Protein AF-A0A2J8SIE1-F1 (afdb_monomer)

Secondary structure (DSSP, 8-state):
-----HHHHHHHHHHHHHHHHHHHHHHHHHHHSPPP--TT----PPPP-SHHHHHHHHHHGGGGSGGGGGT-

Foldseek 3Di:
DDPPPPVVVVVVVVVVVVVVVVLVVLLVCLQVPDDDDDPPDDPDDDDQPDPVSVVCCSRPVSVCDDPNVVVD

Nearest PDB structures (foldseek):
  7rqv-assembly1_A  TM=3.488E-01  e=3.692E+00  Rattus norvegicus

Solvent-accessible surface area (backbone atoms only — not comparable to full-atom values): 4533 Å² total; per-residue (Å²): 132,81,77,80,57,69,64,57,61,52,51,50,50,50,52,51,51,49,52,52,50,51,52,52,52,45,24,51,44,47,71,72,49,81,83,81,85,60,92,85,69,80,78,93,74,80,76,69,84,47,74,66,46,46,53,46,45,52,50,52,41,62,71,55,42,75,80,40,54,80,79,112

pLDDT: mean 83.99, std 12.08, range [41.97, 98.06]

Structure (mmCIF, N/CA/C/O backbone):
data_AF-A0A2J8SIE1-F1
#
_entry.id   AF-A0A2J8SIE1-F1
#
loop_
_atom_site.group_PDB
_atom_site.id
_atom_site.type_symbol
_atom_site.label_atom_id
_atom_site.label_alt_id
_atom_site.label_comp_id
_atom_site.label_asym_id
_atom_site.label_entity_id
_atom_site.label_seq_id
_atom_site.pdbx_PDB_ins_code
_atom_site.Cartn_x
_atom_site.Cartn_y
_atom_site.Cartn_z
_atom_site.occupancy
_atom_site.B_iso_or_equiv
_atom_site.auth_seq_id
_atom_site.auth_comp_id
_atom_site.auth_asym_id
_atom_site.auth_atom_id
_atom_site.pdbx_PDB_model_num
ATOM 1 N N . MET A 1 1 ? -21.829 -3.471 34.081 1.00 41.97 1 MET A N 1
ATOM 2 C CA . MET A 1 1 ? -21.869 -2.809 32.761 1.00 41.97 1 ME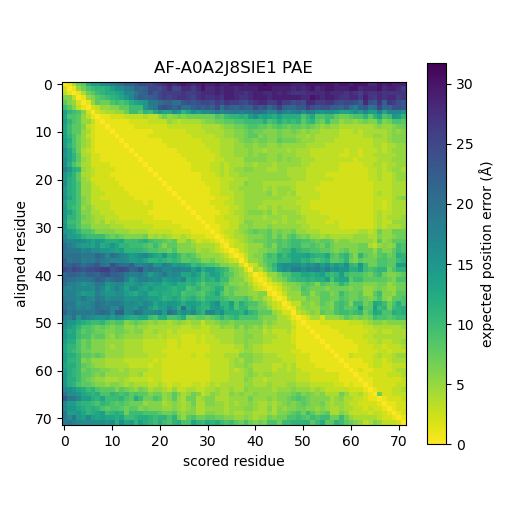T A CA 1
ATOM 3 C C . MET A 1 1 ? -20.489 -2.199 32.560 1.00 41.97 1 MET A C 1
ATOM 5 O O . M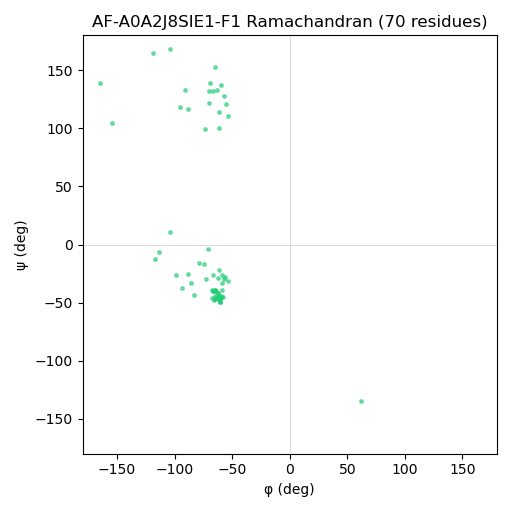ET A 1 1 ? -20.160 -1.273 33.286 1.00 41.97 1 MET A O 1
ATOM 9 N N . TRP A 1 2 ? -19.623 -2.809 31.744 1.00 52.56 2 TRP A N 1
ATOM 10 C CA . TRP A 1 2 ? -18.268 -2.281 31.517 1.00 52.56 2 TRP A CA 1
ATOM 11 C C . TRP A 1 2 ? -18.397 -0.900 30.858 1.00 52.56 2 TRP A C 1
ATOM 13 O O . TRP A 1 2 ? -19.196 -0.788 29.920 1.00 52.56 2 TRP A O 1
ATOM 23 N N . PRO A 1 3 ? -17.681 0.144 31.312 1.00 57.47 3 PRO A N 1
ATOM 24 C CA . PRO A 1 3 ? -17.631 1.396 30.573 1.00 57.47 3 PRO A CA 1
ATOM 25 C C . PRO A 1 3 ? -17.121 1.065 29.172 1.00 57.47 3 PRO A C 1
ATOM 27 O O . PRO A 1 3 ? -16.121 0.364 29.024 1.00 57.47 3 PRO A O 1
ATOM 30 N N . GLN A 1 4 ? -17.839 1.499 28.141 1.00 62.12 4 GLN A N 1
ATOM 31 C CA . GLN A 1 4 ? -17.321 1.464 26.779 1.00 62.12 4 GLN A CA 1
ATOM 32 C C . GLN A 1 4 ? -16.081 2.360 26.780 1.00 62.12 4 GLN A C 1
ATOM 34 O O . GLN A 1 4 ? -16.225 3.578 26.821 1.00 62.12 4 GLN A O 1
ATOM 39 N N . ASP A 1 5 ? -14.892 1.754 26.847 1.00 67.00 5 ASP A N 1
ATOM 40 C CA . ASP A 1 5 ? -13.615 2.454 26.990 1.00 67.00 5 ASP A CA 1
ATOM 41 C C . ASP A 1 5 ? -13.483 3.519 25.887 1.00 67.00 5 ASP A C 1
ATOM 43 O O . ASP A 1 5 ? -13.315 3.156 24.714 1.00 67.00 5 ASP A O 1
ATOM 47 N N . PRO A 1 6 ? -13.536 4.824 26.222 1.00 64.12 6 PRO A N 1
ATOM 48 C CA . PRO A 1 6 ? -13.393 5.910 25.247 1.00 64.12 6 PRO A CA 1
ATOM 49 C C . PRO A 1 6 ? -12.109 5.768 24.417 1.00 64.12 6 PRO A C 1
ATOM 51 O O . PRO A 1 6 ? -12.091 6.066 23.220 1.00 64.12 6 PRO A O 1
ATOM 54 N N . SER A 1 7 ? -11.074 5.189 25.035 1.00 81.62 7 SER A N 1
ATOM 55 C CA . SER A 1 7 ? -9.775 4.890 24.436 1.00 81.62 7 SER A CA 1
ATOM 56 C C . SER A 1 7 ? -9.858 3.964 23.222 1.00 81.62 7 SER A C 1
ATOM 58 O O . SER A 1 7 ? -9.099 4.144 22.275 1.00 81.62 7 SER A O 1
ATOM 60 N N . ARG A 1 8 ? -10.798 3.009 23.162 1.00 85.88 8 ARG A N 1
ATOM 61 C CA . ARG A 1 8 ? -10.895 2.082 22.018 1.00 85.88 8 ARG A CA 1
ATOM 62 C C . ARG A 1 8 ? -11.321 2.791 20.741 1.00 85.88 8 ARG A C 1
ATOM 64 O O . ARG A 1 8 ? -10.800 2.488 19.670 1.00 85.88 8 ARG A O 1
ATOM 71 N N . LYS A 1 9 ? -12.254 3.741 20.847 1.00 88.75 9 LYS A N 1
ATOM 72 C CA . LYS A 1 9 ? -12.714 4.537 19.702 1.00 88.75 9 LYS A CA 1
ATOM 73 C C . LYS A 1 9 ? -11.594 5.435 19.182 1.00 88.75 9 LYS A C 1
ATOM 75 O O . LYS A 1 9 ? -11.433 5.567 17.972 1.00 88.75 9 LYS A O 1
ATOM 80 N N . GLU A 1 10 ? -10.818 6.026 20.084 1.00 92.88 10 GLU A N 1
ATOM 81 C CA . GLU A 1 10 ? -9.668 6.862 19.733 1.00 92.88 10 GLU A CA 1
ATOM 82 C C . GLU A 1 10 ? -8.548 6.047 19.091 1.00 92.88 10 GLU A C 1
ATOM 84 O O . GLU A 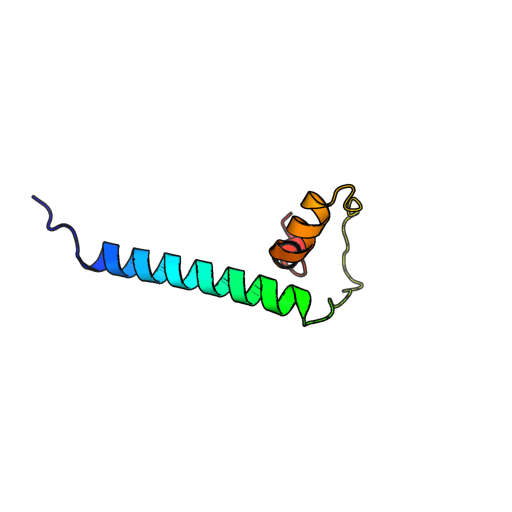1 10 ? -8.062 6.426 18.027 1.00 92.88 10 GLU A O 1
ATOM 89 N N . VAL A 1 11 ? -8.210 4.891 19.670 1.00 93.75 11 VAL A N 1
ATOM 90 C CA . VAL A 1 11 ? -7.225 3.954 19.113 1.00 93.75 11 VAL A CA 1
ATOM 91 C C . VAL A 1 11 ? -7.661 3.471 17.734 1.00 93.75 11 VAL A C 1
ATOM 93 O O . VAL A 1 11 ? -6.858 3.487 16.805 1.00 93.75 11 VAL A O 1
ATOM 96 N N . LEU A 1 12 ? -8.933 3.100 17.560 1.00 94.50 12 LEU A N 1
ATOM 97 C CA . LEU A 1 12 ? -9.452 2.681 16.260 1.00 94.50 12 LEU A CA 1
ATOM 98 C C . LEU A 1 12 ? -9.377 3.821 15.240 1.00 94.50 12 LEU A C 1
ATOM 100 O O . LEU A 1 12 ? -8.926 3.606 14.117 1.00 94.50 12 LEU A O 1
ATOM 104 N N . ARG A 1 13 ? -9.773 5.040 15.628 1.00 95.19 13 ARG A N 1
ATOM 105 C CA . ARG A 1 13 ? -9.686 6.214 14.750 1.00 95.19 13 ARG A CA 1
ATOM 106 C C . ARG A 1 13 ? -8.243 6.477 14.340 1.00 95.19 13 ARG A C 1
ATOM 108 O O . ARG A 1 13 ? -7.983 6.680 13.160 1.00 95.19 13 ARG A O 1
ATOM 115 N N . PHE A 1 14 ? -7.317 6.439 15.293 1.00 96.12 14 PHE A N 1
ATOM 116 C CA . PHE A 1 14 ? -5.894 6.613 15.039 1.00 96.12 14 PHE A CA 1
ATOM 117 C C . PHE A 1 14 ? -5.354 5.536 14.094 1.00 96.12 14 PHE A C 1
ATOM 119 O O . PHE A 1 14 ? -4.720 5.870 13.096 1.00 96.12 14 PHE A O 1
ATOM 126 N N . ALA A 1 15 ? -5.660 4.263 14.352 1.00 96.62 15 ALA A N 1
ATOM 127 C CA . ALA A 1 15 ? -5.219 3.146 13.524 1.00 96.62 15 ALA A CA 1
ATOM 128 C C . ALA A 1 15 ? -5.748 3.254 12.086 1.00 96.62 15 ALA A C 1
ATOM 130 O O . ALA A 1 15 ? -4.981 3.098 11.137 1.00 96.62 15 ALA A O 1
ATOM 131 N N . VAL A 1 16 ? -7.033 3.583 11.913 1.00 97.75 16 VAL A N 1
ATOM 132 C CA . VAL A 1 16 ? -7.647 3.771 10.590 1.00 97.75 16 VAL A CA 1
ATOM 133 C C . VAL A 1 16 ? -7.043 4.977 9.870 1.00 97.75 16 VAL A C 1
ATOM 135 O O . VAL A 1 16 ? -6.640 4.849 8.716 1.00 97.75 16 VAL A O 1
ATOM 138 N N . SER A 1 17 ? -6.918 6.126 10.542 1.00 97.94 17 SER A N 1
ATOM 139 C CA . SER A 1 17 ? -6.286 7.322 9.968 1.00 97.94 17 SER A CA 1
ATOM 140 C C . SER A 1 17 ? -4.847 7.053 9.536 1.00 97.94 17 SER A C 1
ATOM 142 O O . SER A 1 17 ? -4.468 7.419 8.426 1.00 97.94 17 SER A O 1
ATOM 144 N N . CYS A 1 18 ? -4.066 6.379 10.381 1.00 98.00 18 CYS A N 1
ATOM 145 C CA . CYS A 1 18 ? -2.690 6.010 10.081 1.00 98.00 18 CYS A CA 1
ATOM 146 C C . CYS A 1 18 ? -2.628 5.068 8.874 1.00 98.00 18 CYS A C 1
ATOM 148 O O . CYS A 1 18 ? -1.883 5.325 7.935 1.00 98.00 18 CYS A O 1
ATOM 150 N N . ARG A 1 19 ? -3.483 4.037 8.831 1.00 97.19 19 ARG A N 1
ATOM 151 C CA . ARG A 1 19 ? -3.529 3.083 7.716 1.00 97.19 19 ARG A CA 1
ATOM 152 C C . ARG A 1 19 ? -3.870 3.758 6.390 1.00 97.19 19 ARG A C 1
ATOM 154 O O . ARG A 1 19 ? -3.209 3.481 5.394 1.00 97.19 19 ARG A O 1
ATOM 161 N N . ILE A 1 20 ? -4.863 4.649 6.381 1.00 97.88 20 ILE A N 1
ATOM 162 C CA . ILE A 1 20 ? -5.228 5.426 5.188 1.00 97.88 20 ILE A CA 1
ATOM 163 C C . ILE A 1 20 ? -4.052 6.301 4.756 1.00 97.88 20 ILE A C 1
ATOM 165 O O . ILE A 1 20 ? -3.686 6.283 3.585 1.00 97.88 20 ILE A O 1
ATOM 169 N N . LEU A 1 21 ? -3.435 7.028 5.692 1.00 98.06 21 LEU A N 1
ATOM 170 C CA . LEU A 1 21 ? -2.291 7.884 5.391 1.00 98.06 21 LEU A CA 1
ATOM 171 C C . LEU A 1 21 ? -1.125 7.079 4.803 1.00 98.06 21 LEU A C 1
ATOM 173 O O . LEU A 1 21 ? -0.559 7.487 3.795 1.00 98.06 21 LEU A O 1
ATOM 177 N N . THR A 1 22 ? -0.801 5.921 5.382 1.00 96.19 22 THR A N 1
ATOM 178 C CA . THR A 1 22 ? 0.248 5.035 4.866 1.00 96.19 22 THR A CA 1
ATOM 179 C C . THR A 1 22 ? -0.055 4.564 3.4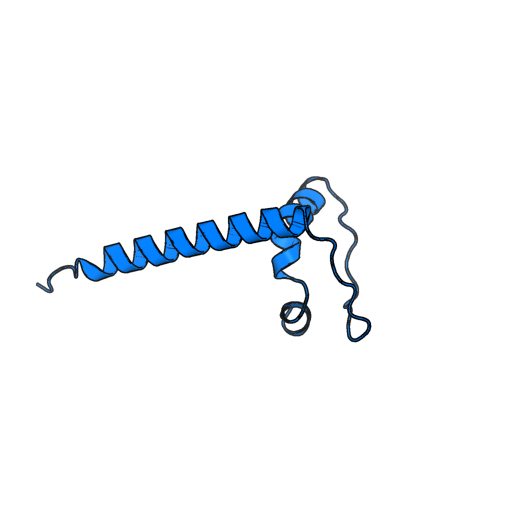48 1.00 96.19 22 THR A C 1
ATOM 181 O O . THR A 1 22 ? 0.836 4.623 2.611 1.00 96.19 22 THR A O 1
ATOM 184 N N . LEU A 1 23 ? -1.288 4.138 3.151 1.00 95.88 23 LEU A N 1
ATOM 185 C CA . LEU A 1 23 ? -1.666 3.707 1.799 1.00 95.88 23 LEU A CA 1
ATOM 186 C C . LEU A 1 23 ? -1.604 4.862 0.789 1.00 95.88 23 LEU A C 1
ATOM 188 O O . LEU A 1 23 ? -1.120 4.680 -0.323 1.00 95.88 23 LEU A O 1
ATOM 192 N N . MET A 1 24 ? -2.032 6.065 1.182 1.00 96.19 24 MET A N 1
ATOM 193 C CA . MET A 1 24 ? -1.959 7.254 0.324 1.00 96.19 24 MET A CA 1
ATOM 194 C C . MET A 1 24 ? -0.513 7.648 0.018 1.00 96.19 24 MET A C 1
ATOM 196 O O . MET A 1 24 ? -0.171 7.893 -1.137 1.00 96.19 24 MET A O 1
ATOM 200 N N . LEU A 1 25 ? 0.344 7.684 1.042 1.00 95.19 25 LEU A N 1
ATOM 201 C CA . LEU A 1 25 ? 1.770 7.960 0.868 1.00 95.19 25 LEU A CA 1
ATOM 202 C C . LEU A 1 25 ? 2.451 6.863 0.047 1.00 95.19 25 LEU A C 1
ATOM 204 O O . LEU A 1 25 ? 3.260 7.178 -0.818 1.00 95.19 25 LEU A O 1
ATOM 208 N N . GLN A 1 26 ? 2.099 5.596 0.269 1.00 94.31 26 GLN A N 1
ATOM 209 C CA . GLN A 1 26 ? 2.612 4.484 -0.524 1.00 94.31 26 GLN A CA 1
ATOM 210 C C . GLN A 1 26 ? 2.243 4.641 -2.000 1.00 94.31 26 GLN A C 1
ATOM 212 O O . GLN A 1 26 ? 3.137 4.548 -2.834 1.00 94.31 26 GLN A O 1
ATOM 217 N N . ALA A 1 27 ? 0.979 4.911 -2.336 1.00 93.50 27 ALA A N 1
ATOM 218 C CA . ALA A 1 27 ? 0.559 5.107 -3.725 1.00 93.50 27 ALA A CA 1
ATOM 219 C C . ALA A 1 27 ? 1.258 6.319 -4.366 1.00 93.50 27 ALA A C 1
ATOM 221 O O . ALA A 1 27 ? 1.739 6.237 -5.496 1.00 93.50 27 ALA A O 1
ATOM 222 N N . LEU A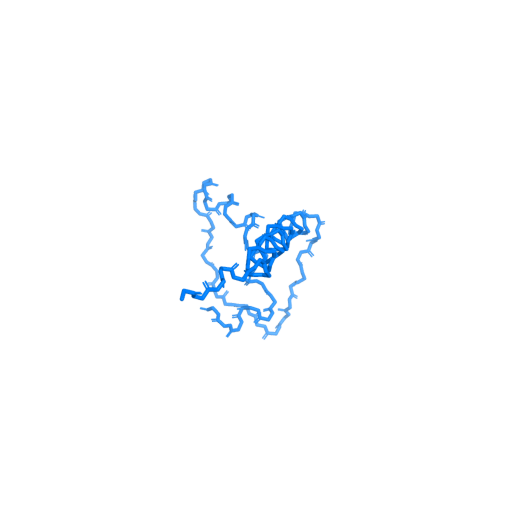 1 28 ? 1.379 7.427 -3.623 1.00 93.94 28 LEU A N 1
ATOM 223 C CA . LEU A 1 28 ? 2.084 8.628 -4.074 1.00 93.94 28 LEU A CA 1
ATOM 224 C C . LEU A 1 28 ? 3.559 8.337 -4.380 1.00 93.94 28 LEU A C 1
ATOM 226 O O . LEU A 1 28 ? 4.057 8.693 -5.447 1.00 93.94 28 LEU A O 1
ATOM 230 N N . PHE A 1 29 ? 4.262 7.679 -3.463 1.00 91.25 29 PHE A N 1
ATOM 231 C CA . PHE A 1 29 ? 5.675 7.365 -3.649 1.00 91.25 29 PHE A CA 1
ATOM 232 C C . PHE A 1 29 ? 5.903 6.262 -4.678 1.00 91.25 29 PHE A C 1
ATOM 234 O O . PHE A 1 29 ? 6.892 6.338 -5.394 1.00 91.25 29 PHE A O 1
ATOM 241 N N . ASN A 1 30 ? 4.972 5.320 -4.841 1.00 90.31 30 ASN A N 1
ATOM 242 C CA . ASN A 1 30 ? 5.020 4.331 -5.919 1.00 90.31 30 ASN A CA 1
ATOM 243 C C . ASN A 1 30 ? 4.951 4.981 -7.312 1.00 90.31 30 ASN A C 1
ATOM 245 O O . ASN A 1 30 ? 5.495 4.436 -8.267 1.00 90.31 30 ASN A O 1
ATOM 249 N N . ALA A 1 31 ? 4.293 6.140 -7.426 1.00 88.88 31 ALA A N 1
ATOM 250 C CA . ALA A 1 31 ? 4.203 6.897 -8.673 1.00 88.88 31 ALA A CA 1
ATOM 251 C C . ALA A 1 31 ? 5.401 7.835 -8.910 1.00 88.88 31 ALA A C 1
ATOM 253 O O . ALA A 1 31 ? 5.768 8.074 -10.058 1.00 88.88 31 ALA A O 1
ATOM 254 N N . ILE A 1 32 ? 5.985 8.400 -7.845 1.00 91.19 32 ILE A N 1
ATOM 255 C CA . ILE A 1 32 ? 7.043 9.422 -7.950 1.00 91.19 32 ILE A CA 1
ATOM 256 C C . ILE A 1 32 ? 8.447 8.813 -7.908 1.00 91.19 32 ILE A C 1
ATOM 258 O O . ILE A 1 32 ? 9.349 9.310 -8.582 1.00 91.19 32 ILE A O 1
ATOM 262 N N . ILE A 1 33 ? 8.654 7.782 -7.090 1.00 85.88 33 ILE A N 1
ATOM 263 C CA . ILE A 1 33 ? 9.971 7.200 -6.844 1.00 85.88 33 ILE A CA 1
ATOM 264 C C . ILE A 1 33 ? 10.152 6.003 -7.784 1.00 85.88 33 ILE A C 1
ATOM 266 O O . ILE A 1 33 ? 9.390 5.040 -7.681 1.00 85.88 33 ILE A O 1
ATOM 270 N N . PRO A 1 34 ? 11.147 6.038 -8.691 1.00 78.88 34 PRO A N 1
ATOM 271 C CA . PRO A 1 34 ? 11.464 4.899 -9.538 1.00 78.88 34 PRO A CA 1
ATOM 272 C C . PRO A 1 34 ? 11.833 3.693 -8.685 1.00 78.88 34 PRO A C 1
ATOM 274 O O . PRO A 1 34 ? 12.580 3.818 -7.712 1.00 78.88 34 PRO A O 1
ATOM 277 N N . ASP A 1 35 ? 11.320 2.531 -9.066 1.00 78.81 35 ASP A N 1
ATOM 278 C CA . ASP A 1 35 ? 11.602 1.313 -8.329 1.00 78.81 35 ASP A CA 1
ATOM 279 C C . ASP A 1 35 ? 13.063 0.904 -8.491 1.00 78.81 35 ASP A C 1
ATOM 281 O O . ASP A 1 35 ? 13.638 0.988 -9.582 1.00 78.81 35 ASP A O 1
ATOM 285 N N . HIS A 1 36 ? 13.670 0.461 -7.397 1.00 78.50 36 HIS A N 1
ATOM 286 C CA . HIS A 1 36 ? 15.016 -0.076 -7.453 1.00 78.50 36 HIS A CA 1
ATOM 287 C C . HIS A 1 36 ? 14.937 -1.568 -7.759 1.00 78.50 36 HIS A C 1
ATOM 289 O O . HIS A 1 36 ? 14.426 -2.352 -6.964 1.00 78.50 36 HIS A O 1
ATOM 295 N N . HIS A 1 37 ? 15.478 -1.969 -8.905 1.00 71.25 37 HIS A N 1
ATOM 296 C CA . HIS A 1 37 ? 15.603 -3.378 -9.249 1.00 71.25 37 HIS A CA 1
ATOM 297 C C . HIS A 1 37 ? 16.721 -4.015 -8.420 1.00 71.25 37 HIS A C 1
ATOM 299 O O . HIS A 1 37 ? 17.901 -3.881 -8.744 1.00 71.25 37 HIS A O 1
ATOM 305 N N . ALA A 1 38 ? 16.344 -4.703 -7.342 1.00 68.88 38 ALA A N 1
ATOM 306 C CA . ALA A 1 38 ? 17.274 -5.515 -6.575 1.00 68.88 38 ALA A CA 1
ATOM 307 C C . ALA A 1 38 ? 17.673 -6.753 -7.395 1.00 68.88 38 ALA A C 1
ATOM 309 O O . ALA A 1 38 ? 16.830 -7.568 -7.760 1.00 68.88 38 ALA A O 1
ATOM 310 N N . GLU A 1 39 ? 18.968 -6.933 -7.656 1.00 67.19 39 GLU A N 1
ATOM 311 C CA . GLU A 1 39 ? 19.478 -8.083 -8.426 1.00 67.19 39 GLU A CA 1
ATOM 312 C C . GLU A 1 39 ? 19.401 -9.422 -7.664 1.00 67.19 39 GLU A C 1
ATOM 314 O O . GLU A 1 39 ? 19.748 -10.471 -8.201 1.00 67.19 39 GLU A O 1
ATOM 319 N N . ALA A 1 40 ? 18.964 -9.405 -6.401 1.00 70.12 40 ALA A N 1
ATOM 320 C CA . ALA A 1 40 ? 19.055 -10.549 -5.499 1.00 70.12 40 ALA A CA 1
ATOM 321 C C . ALA A 1 40 ? 17.848 -11.508 -5.565 1.00 70.12 40 ALA A C 1
ATOM 323 O O . ALA A 1 40 ? 18.004 -12.687 -5.249 1.00 70.12 40 ALA A O 1
ATOM 324 N N . PHE A 1 41 ? 16.661 -11.040 -5.974 1.00 65.88 41 PHE A N 1
ATOM 325 C CA . PHE A 1 41 ? 15.456 -11.865 -6.126 1.00 65.88 41 PHE A CA 1
ATOM 326 C C . PHE A 1 41 ? 14.401 -11.123 -6.960 1.00 65.88 41 PHE A C 1
ATOM 328 O O . PHE A 1 41 ? 14.217 -9.921 -6.805 1.00 65.88 41 PHE A O 1
ATOM 335 N N . SER A 1 42 ? 13.719 -11.819 -7.869 1.00 66.44 42 SER A N 1
ATOM 336 C CA . SER A 1 42 ? 12.565 -11.285 -8.603 1.00 66.44 42 SER A CA 1
ATOM 337 C C . SER A 1 42 ? 11.680 -12.454 -9.043 1.00 66.44 42 SER A C 1
ATOM 339 O O . SER A 1 42 ? 12.059 -13.175 -9.974 1.00 66.44 42 SER A O 1
ATOM 341 N N . PRO A 1 43 ? 10.529 -12.696 -8.390 1.00 73.94 43 PRO A N 1
ATOM 342 C CA . PRO A 1 43 ? 9.623 -13.757 -8.806 1.00 73.94 43 PRO A CA 1
ATOM 343 C C . PRO A 1 43 ? 9.047 -13.456 -10.204 1.00 73.94 43 PRO A C 1
ATOM 345 O O . PRO A 1 43 ? 8.952 -12.287 -10.599 1.00 73.94 43 PRO A O 1
ATOM 348 N N . PRO A 1 44 ? 8.663 -14.482 -10.989 1.00 75.25 44 PRO A N 1
ATOM 349 C CA . PRO A 1 44 ? 8.037 -14.268 -12.288 1.00 75.25 44 PRO A CA 1
ATOM 350 C C . PRO A 1 44 ? 6.721 -13.500 -12.113 1.00 75.25 44 PRO A C 1
ATOM 352 O O . PRO A 1 44 ? 5.762 -14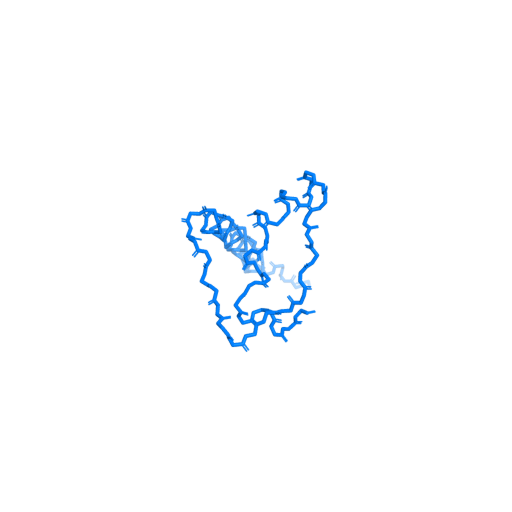.007 -11.533 1.00 75.25 44 PRO A O 1
ATOM 355 N N . ARG A 1 45 ? 6.678 -12.266 -12.623 1.00 74.88 45 ARG A N 1
ATOM 356 C CA . ARG A 1 45 ? 5.492 -11.405 -12.580 1.00 74.88 45 ARG A CA 1
ATOM 357 C C . ARG A 1 45 ? 4.637 -11.614 -13.825 1.00 74.88 45 ARG A C 1
ATOM 359 O O . ARG A 1 45 ? 5.141 -11.603 -14.947 1.00 74.88 45 ARG A O 1
ATOM 366 N N . LEU A 1 46 ? 3.332 -11.770 -13.625 1.00 78.50 46 LEU A N 1
ATOM 367 C CA . LEU A 1 46 ? 2.357 -11.706 -14.710 1.00 78.50 46 LEU A CA 1
ATOM 368 C C . LEU A 1 46 ? 2.268 -10.259 -15.203 1.00 78.50 46 LEU A C 1
ATOM 370 O O . LEU A 1 46 ? 2.158 -9.332 -14.403 1.00 78.50 46 LEU A O 1
ATOM 374 N N . ALA A 1 47 ? 2.321 -10.061 -16.518 1.00 77.06 47 ALA A N 1
ATOM 375 C CA . ALA A 1 47 ? 2.123 -8.738 -17.092 1.00 77.06 47 ALA A CA 1
ATOM 376 C C . ALA A 1 47 ? 0.666 -8.286 -16.860 1.00 77.06 47 ALA A C 1
ATOM 378 O O . ALA A 1 47 ? -0.246 -9.065 -17.160 1.00 77.06 47 ALA A O 1
ATOM 379 N N . PRO A 1 48 ? 0.422 -7.053 -16.370 1.00 78.12 48 PRO A N 1
ATOM 380 C CA . PRO A 1 48 ? -0.926 -6.505 -16.257 1.00 78.12 48 PRO A CA 1
ATOM 381 C C . PRO A 1 48 ? -1.626 -6.552 -17.618 1.00 78.12 48 PRO A C 1
ATOM 383 O O . PRO A 1 48 ? -1.131 -5.985 -18.595 1.00 78.12 48 PRO A O 1
ATOM 386 N N . SER A 1 49 ? -2.762 -7.244 -17.695 1.00 82.38 49 SER A N 1
ATOM 387 C CA . SER A 1 49 ? -3.442 -7.519 -18.967 1.00 82.38 49 SER A CA 1
ATOM 388 C C . SER A 1 49 ? -4.599 -6.552 -19.236 1.00 82.38 49 SER A C 1
ATOM 390 O O . SER A 1 49 ? -4.917 -6.272 -20.393 1.00 82.38 49 SER A O 1
ATOM 392 N N . GLY A 1 50 ? -5.194 -5.994 -18.175 1.00 91.56 50 GLY A N 1
ATOM 393 C CA . GLY A 1 50 ? -6.292 -5.033 -18.237 1.00 91.56 50 GLY A CA 1
ATOM 394 C C . GLY A 1 50 ? -5.973 -3.662 -17.634 1.00 91.56 50 GLY A C 1
ATOM 395 O O . GLY A 1 50 ? -5.032 -3.482 -16.866 1.00 91.56 50 GLY A O 1
ATOM 396 N N . PHE A 1 51 ? -6.822 -2.678 -17.944 1.00 92.12 51 PHE A N 1
ATOM 397 C CA . PHE A 1 51 ? -6.747 -1.333 -17.357 1.00 92.12 51 PHE A CA 1
ATOM 398 C C . PHE A 1 51 ? -6.878 -1.354 -15.828 1.00 92.12 51 PHE A C 1
ATOM 400 O O . PHE A 1 51 ? -6.181 -0.626 -15.128 1.00 92.12 51 PHE A O 1
ATOM 407 N N . VAL A 1 52 ? -7.759 -2.212 -15.304 1.00 93.19 52 VAL A N 1
ATOM 408 C CA . VAL A 1 52 ? -7.937 -2.371 -13.856 1.00 93.19 52 VAL A CA 1
ATOM 409 C C . VAL A 1 52 ? -6.682 -2.971 -13.230 1.00 93.19 52 VAL A C 1
ATOM 411 O O . VAL A 1 52 ? -6.253 -2.484 -12.191 1.00 93.19 52 VAL A O 1
ATOM 414 N N . ASP A 1 53 ? -6.048 -3.944 -13.889 1.00 90.44 53 ASP A N 1
ATOM 415 C CA . ASP A 1 53 ? -4.784 -4.525 -13.423 1.00 90.44 53 ASP A CA 1
ATOM 416 C C . ASP A 1 53 ? -3.699 -3.447 -13.331 1.00 90.44 53 ASP A C 1
ATOM 418 O O . ASP A 1 53 ? -3.004 -3.355 -12.327 1.00 90.44 53 ASP A O 1
ATOM 422 N N . GLN A 1 54 ? -3.593 -2.576 -14.341 1.00 88.81 54 GLN A N 1
ATOM 423 C CA . GLN A 1 54 ? -2.638 -1.462 -14.340 1.00 88.81 54 GLN A CA 1
ATOM 424 C C . GLN A 1 54 ? -2.934 -0.439 -13.239 1.00 88.81 54 GLN A C 1
ATOM 426 O O . GLN A 1 54 ? -2.009 0.071 -12.608 1.00 88.81 54 GLN A O 1
ATOM 431 N N . LEU A 1 55 ? -4.212 -0.143 -12.983 1.00 91.81 55 LEU A N 1
ATOM 432 C CA . LEU A 1 55 ? -4.615 0.746 -11.895 1.00 91.81 55 LEU A CA 1
ATOM 433 C C . LEU A 1 55 ? -4.266 0.144 -10.528 1.00 91.81 55 LEU A C 1
ATOM 435 O O . LEU A 1 55 ? -3.740 0.845 -9.665 1.00 91.81 55 LEU A O 1
ATOM 439 N N . VAL A 1 56 ? -4.541 -1.147 -10.332 1.00 91.81 56 VAL A N 1
ATOM 440 C CA . VAL A 1 56 ? -4.216 -1.869 -9.096 1.00 91.81 56 VAL A CA 1
ATOM 441 C C . VAL A 1 56 ? -2.706 -1.927 -8.897 1.00 91.81 56 VAL A C 1
ATOM 443 O O . VAL A 1 56 ? -2.236 -1.591 -7.814 1.00 91.81 56 VAL A O 1
ATOM 446 N N . GLU A 1 57 ? -1.943 -2.266 -9.933 1.00 89.50 57 GLU A N 1
ATOM 447 C CA . GLU A 1 57 ? -0.480 -2.308 -9.878 1.00 89.50 57 GLU A CA 1
ATOM 448 C C . GLU A 1 57 ? 0.112 -0.917 -9.588 1.00 89.50 57 GLU A C 1
ATOM 450 O O . GLU A 1 57 ? 0.999 -0.766 -8.747 1.00 89.50 57 GLU A O 1
ATOM 455 N N . GLY A 1 58 ? -0.434 0.133 -10.208 1.00 88.12 58 GLY A N 1
ATOM 456 C CA . GLY A 1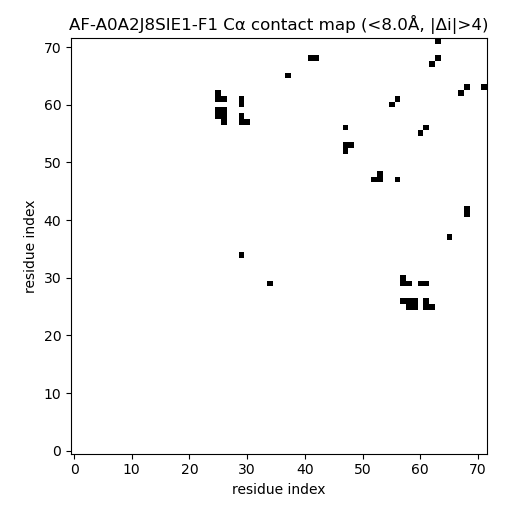 58 ? -0.014 1.512 -9.966 1.00 88.12 58 GLY A CA 1
ATOM 457 C C . GLY A 1 58 ? -0.305 1.997 -8.542 1.00 88.12 58 GLY A C 1
ATOM 458 O O . GLY A 1 58 ? 0.522 2.685 -7.944 1.00 88.12 58 GLY A O 1
ATOM 459 N N . LEU A 1 59 ? -1.451 1.624 -7.969 1.00 91.38 59 LEU A N 1
ATOM 460 C CA . LEU A 1 59 ? -1.837 2.054 -6.623 1.00 91.38 59 LEU A CA 1
ATOM 461 C C . LEU A 1 59 ? -1.204 1.194 -5.524 1.00 91.38 59 LEU A C 1
ATOM 463 O O . LEU A 1 59 ? -0.722 1.737 -4.534 1.00 91.38 59 LEU A O 1
ATOM 467 N N . LEU A 1 60 ? -1.197 -0.128 -5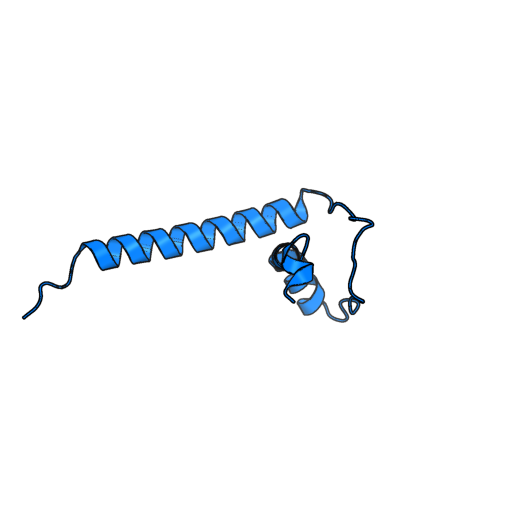.690 1.00 92.12 60 LEU A N 1
ATOM 468 C CA . LEU A 1 60 ? -0.901 -1.101 -4.632 1.00 92.12 60 LEU A CA 1
ATOM 469 C C . LEU A 1 60 ? 0.345 -1.952 -4.897 1.00 92.12 60 LEU A C 1
ATOM 471 O O . LEU A 1 60 ? 0.828 -2.593 -3.964 1.00 92.12 60 LEU A O 1
ATOM 475 N N . GLY A 1 61 ? 0.903 -1.946 -6.112 1.00 88.62 61 GLY A N 1
ATOM 476 C CA . GLY A 1 61 ? 2.079 -2.754 -6.467 1.00 88.62 61 GLY A CA 1
ATOM 477 C C . GLY A 1 61 ? 3.292 -2.471 -5.577 1.00 88.62 61 GLY A C 1
ATOM 478 O O . GLY A 1 61 ? 4.041 -3.383 -5.243 1.00 88.62 61 GLY A O 1
ATOM 479 N N . GLY A 1 62 ? 3.416 -1.239 -5.066 1.00 88.38 62 GLY A N 1
ATOM 480 C CA . GLY A 1 62 ? 4.436 -0.856 -4.084 1.00 88.38 62 GLY A CA 1
ATOM 481 C C . GLY A 1 62 ? 4.441 -1.692 -2.796 1.00 88.38 62 GLY A C 1
ATOM 482 O O . GLY A 1 62 ? 5.492 -1.852 -2.184 1.00 88.38 62 GLY A O 1
ATOM 483 N N . LEU A 1 63 ? 3.295 -2.256 -2.395 1.00 90.62 63 LEU A N 1
ATOM 484 C CA . LEU A 1 63 ? 3.181 -3.130 -1.218 1.00 90.62 63 LEU A CA 1
ATOM 485 C C . LEU A 1 63 ? 3.754 -4.532 -1.449 1.00 90.62 63 LEU A C 1
ATOM 487 O O . LEU A 1 63 ? 3.985 -5.249 -0.480 1.00 90.62 63 LEU A O 1
ATOM 491 N N . SER A 1 64 ? 3.948 -4.915 -2.711 1.00 87.25 64 SER A N 1
ATOM 492 C CA . SER A 1 64 ? 4.429 -6.240 -3.115 1.00 87.25 64 SER A CA 1
ATOM 493 C C . SER A 1 64 ? 5.893 -6.222 -3.549 1.00 87.25 64 SER A C 1
ATOM 495 O O . SER A 1 64 ? 6.349 -7.190 -4.137 1.00 87.25 64 SER A O 1
ATOM 497 N N . ARG A 1 65 ? 6.611 -5.117 -3.318 1.00 82.75 65 ARG A N 1
ATOM 498 C CA . ARG A 1 65 ? 8.018 -4.927 -3.701 1.00 82.75 65 ARG A CA 1
ATOM 499 C C . ARG A 1 65 ? 8.938 -5.054 -2.488 1.00 82.75 65 ARG A C 1
ATOM 501 O O . ARG A 1 65 ? 8.484 -4.978 -1.344 1.00 82.75 65 ARG A O 1
ATOM 508 N N . TRP A 1 66 ? 10.243 -5.141 -2.743 1.00 81.56 66 TRP A N 1
ATOM 509 C CA . TRP A 1 66 ? 11.289 -5.200 -1.713 1.00 81.56 66 TRP A CA 1
ATOM 510 C C . TRP A 1 66 ? 11.141 -6.443 -0.827 1.00 81.56 66 TRP A C 1
ATOM 512 O O . TRP A 1 66 ? 10.910 -7.534 -1.332 1.00 81.56 66 TRP A O 1
ATOM 522 N N . ASP A 1 67 ? 11.252 -6.285 0.493 1.00 81.81 67 ASP A N 1
ATOM 523 C CA . ASP A 1 67 ? 11.183 -7.385 1.456 1.00 81.81 67 ASP A CA 1
ATOM 524 C C . ASP A 1 67 ? 9.850 -8.154 1.388 1.00 81.81 67 ASP A C 1
ATOM 526 O O . ASP A 1 67 ? 9.803 -9.349 1.667 1.00 81.81 67 ASP A O 1
ATOM 530 N N . ALA A 1 68 ? 8.766 -7.503 0.941 1.00 83.06 68 ALA A N 1
ATOM 531 C CA . ALA A 1 68 ? 7.471 -8.155 0.770 1.00 83.06 68 ALA A CA 1
ATOM 532 C C . ALA A 1 68 ? 7.468 -9.212 -0.349 1.00 83.06 68 ALA A C 1
ATOM 534 O O . ALA A 1 68 ? 6.697 -10.166 -0.254 1.00 83.06 68 ALA A O 1
ATOM 535 N N . GLU A 1 69 ? 8.346 -9.103 -1.358 1.00 82.44 69 GLU A N 1
ATOM 536 C CA . GLU A 1 69 ? 8.475 -10.120 -2.418 1.00 82.44 69 GLU A CA 1
ATOM 537 C C . GLU A 1 69 ? 8.888 -11.488 -1.865 1.00 82.44 69 GLU A C 1
ATOM 539 O O . GLU A 1 69 ? 8.639 -12.506 -2.503 1.00 82.44 69 GLU A O 1
ATOM 544 N N . HIS A 1 70 ? 9.503 -11.539 -0.681 1.00 78.94 70 HIS A N 1
ATOM 545 C CA . HIS A 1 70 ? 9.900 -12.796 -0.047 1.00 78.94 70 HIS A CA 1
ATOM 546 C C . HIS A 1 70 ? 8.742 -13.532 0.645 1.00 78.94 70 HIS A C 1
ATOM 548 O O . HIS A 1 70 ? 8.889 -14.711 0.971 1.00 78.94 70 HIS A O 1
ATOM 554 N N . PHE A 1 71 ? 7.614 -12.857 0.892 1.00 76.44 71 PHE A N 1
ATOM 555 C CA . PHE A 1 71 ? 6.483 -13.394 1.659 1.00 76.44 71 PHE A CA 1
ATOM 556 C C . PHE A 1 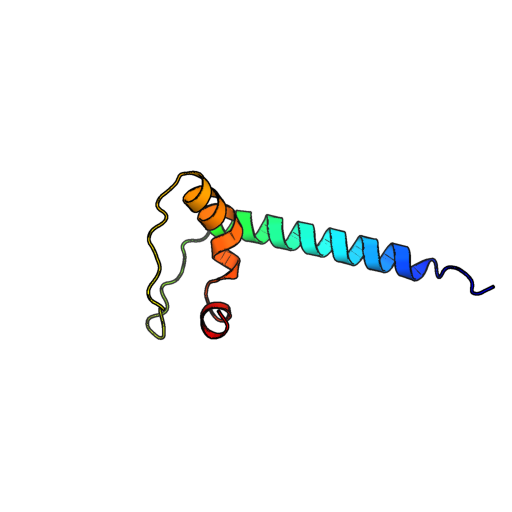71 ? 5.205 -13.613 0.832 1.00 76.44 71 PHE A C 1
ATOM 558 O O . PHE A 1 71 ? 4.233 -14.143 1.378 1.00 76.44 71 PHE A O 1
ATOM 565 N N . LEU A 1 72 ? 5.192 -13.190 -0.437 1.00 68.25 72 LEU A N 1
ATOM 566 C CA . LEU A 1 72 ? 4.074 -13.329 -1.380 1.00 68.25 72 LEU A CA 1
ATOM 567 C C . LEU A 1 72 ? 4.312 -14.489 -2.351 1.00 68.25 72 LEU A C 1
ATOM 569 O O . LEU A 1 72 ? 3.334 -15.230 -2.599 1.00 68.25 72 LEU A O 1
#

Sequence (72 aa):
MWPQDPSRKEVLRFAVSCRILTLMLQALFNAIIPDHHAEAFSPPRLAPSGFVDQLVEGLLGGLSRWDAEHFL

Mean predicted aligned error: 7.6 Å

Organism: Pongo abelii (NCBI:txid9601)

Radius of gyration: 17.56 Å; Cα contacts (8 Å, |Δi|>4): 26; chains: 1; bounding box: 41×24×52 Å

InterPro domains:
  IPR007315 GPI mannosyltransferase 2 [PF04188] (8-72)
  IPR007315 GPI mannosyltransferase 2 [PTHR12468] (2-72)